Protein AF-A0ABD5ZVR3-F1 (afdb_monomer_lite)

Structure (mmCIF, N/CA/C/O backbone):
data_AF-A0ABD5ZVR3-F1
#
_entry.id   AF-A0ABD5ZVR3-F1
#
loop_
_atom_site.group_PDB
_atom_site.id
_atom_site.type_symbol
_atom_site.label_atom_id
_atom_site.label_alt_id
_atom_site.label_comp_id
_atom_site.label_asym_id
_atom_site.label_entity_id
_atom_site.label_seq_id
_atom_site.pdbx_PDB_ins_code
_atom_site.Cartn_x
_atom_site.Cartn_y
_atom_site.Cartn_z
_atom_site.occupancy
_atom_site.B_iso_or_equiv
_atom_site.auth_seq_id
_atom_site.auth_comp_id
_atom_site.auth_asym_id
_atom_site.auth_atom_id
_atom_site.pdbx_PDB_model_num
ATOM 1 N N . MET A 1 1 ? 35.411 -0.734 -41.469 1.00 48.50 1 MET A N 1
ATOM 2 C CA . MET A 1 1 ? 35.130 -0.502 -40.039 1.00 48.50 1 MET A CA 1
ATOM 3 C C . MET A 1 1 ? 33.614 -0.500 -39.839 1.00 48.50 1 MET A C 1
ATOM 5 O O . MET A 1 1 ? 33.036 0.558 -39.675 1.00 48.50 1 MET A O 1
ATOM 9 N N . SER A 1 2 ? 32.968 -1.667 -39.936 1.00 52.84 2 SER A N 1
ATOM 10 C CA . SER A 1 2 ? 31.500 -1.836 -39.801 1.00 52.84 2 SER A CA 1
ATOM 11 C C . SER A 1 2 ? 31.149 -2.935 -38.790 1.00 52.84 2 SER A C 1
ATOM 13 O O . SER A 1 2 ? 30.083 -3.523 -38.857 1.00 52.84 2 SER A O 1
ATOM 15 N N . GLN A 1 3 ? 32.091 -3.265 -37.903 1.00 59.50 3 GLN A N 1
ATOM 16 C CA . GLN A 1 3 ? 31.975 -4.350 -36.920 1.00 59.50 3 GLN A CA 1
ATOM 17 C C . GLN A 1 3 ? 31.939 -3.839 -35.470 1.00 59.50 3 GLN A C 1
ATOM 19 O O . GLN A 1 3 ? 31.822 -4.646 -34.565 1.00 59.50 3 GLN A O 1
ATOM 24 N N . THR A 1 4 ? 32.033 -2.524 -35.239 1.00 59.56 4 THR A N 1
ATOM 25 C CA . THR A 1 4 ? 31.955 -1.942 -33.885 1.00 59.56 4 THR A CA 1
ATOM 26 C C . THR A 1 4 ? 30.526 -1.511 -33.542 1.00 59.56 4 THR A C 1
ATOM 28 O O . THR A 1 4 ? 30.082 -1.762 -32.439 1.00 59.56 4 THR A O 1
ATOM 31 N N . THR A 1 5 ? 29.766 -0.977 -34.507 1.00 56.28 5 THR A N 1
ATOM 32 C CA . THR A 1 5 ? 28.423 -0.415 -34.250 1.00 56.28 5 THR A CA 1
ATOM 33 C C . THR A 1 5 ? 27.382 -1.478 -33.885 1.00 56.28 5 THR A C 1
ATOM 35 O O . THR A 1 5 ? 26.537 -1.224 -33.047 1.00 56.28 5 THR A O 1
ATOM 38 N N . LEU A 1 6 ? 27.465 -2.679 -34.475 1.00 54.75 6 LEU A N 1
ATOM 39 C CA . LEU A 1 6 ? 26.488 -3.748 -34.232 1.00 54.75 6 LEU A CA 1
ATOM 40 C C . LEU A 1 6 ? 26.528 -4.255 -32.777 1.00 54.75 6 LEU A C 1
ATOM 42 O O . LEU A 1 6 ? 25.497 -4.615 -32.234 1.00 54.75 6 LEU A O 1
ATOM 46 N N . GLY A 1 7 ? 27.709 -4.247 -32.147 1.00 67.81 7 GLY A N 1
ATOM 47 C CA . GLY A 1 7 ? 27.857 -4.644 -30.744 1.00 67.81 7 GLY A CA 1
ATOM 48 C C . GLY A 1 7 ? 27.453 -3.556 -29.747 1.00 67.81 7 GLY A C 1
ATOM 49 O O . GLY A 1 7 ? 27.078 -3.887 -28.630 1.00 67.81 7 GLY A O 1
ATOM 50 N N . ASP A 1 8 ? 27.518 -2.280 -30.143 1.00 63.72 8 ASP A N 1
ATOM 51 C CA . ASP A 1 8 ? 27.029 -1.166 -29.326 1.00 63.72 8 ASP A CA 1
ATOM 52 C C . ASP A 1 8 ? 25.488 -1.169 -29.282 1.00 63.72 8 ASP A C 1
ATOM 54 O O . ASP A 1 8 ? 24.925 -1.124 -28.195 1.00 63.72 8 ASP A O 1
ATOM 58 N N . ASP A 1 9 ? 24.802 -1.315 -30.425 1.00 68.81 9 ASP A N 1
ATOM 59 C CA . ASP A 1 9 ? 23.327 -1.367 -30.484 1.00 68.81 9 ASP A CA 1
ATOM 60 C C . ASP A 1 9 ? 22.731 -2.556 -29.692 1.00 68.81 9 ASP A C 1
ATOM 62 O O . ASP A 1 9 ? 21.745 -2.384 -28.978 1.00 68.81 9 ASP A O 1
ATOM 66 N N . GLU A 1 10 ? 23.342 -3.750 -29.753 1.00 76.19 10 GLU A N 1
ATOM 67 C CA . GLU A 1 10 ? 22.920 -4.899 -28.926 1.00 76.19 10 GLU A CA 1
ATOM 68 C C . GLU A 1 10 ? 23.126 -4.641 -27.420 1.00 76.19 10 GLU A C 1
ATOM 70 O O . GLU A 1 10 ? 22.282 -5.026 -26.613 1.00 76.19 10 GLU A O 1
ATOM 75 N N . LEU A 1 11 ? 24.208 -3.956 -27.026 1.00 76.06 11 LEU A N 1
ATOM 76 C CA . LEU A 1 11 ? 24.487 -3.641 -25.620 1.00 76.06 11 LEU A CA 1
ATOM 77 C C . LEU A 1 11 ? 23.525 -2.583 -25.057 1.00 76.06 11 LEU A C 1
ATOM 79 O O . LEU A 1 11 ? 23.119 -2.682 -23.900 1.00 76.06 11 LEU A O 1
ATOM 83 N N . PHE A 1 12 ? 23.152 -1.581 -25.858 1.00 80.00 12 PHE A N 1
ATOM 84 C CA . PHE A 1 12 ? 22.144 -0.594 -25.463 1.00 80.00 12 PHE A CA 1
ATOM 85 C C . PHE A 1 12 ? 20.756 -1.226 -25.319 1.00 80.00 12 PHE A C 1
ATOM 87 O O . PHE A 1 12 ? 20.044 -0.886 -24.379 1.00 80.00 12 PHE A O 1
ATOM 94 N N . GLY A 1 13 ? 20.402 -2.177 -26.191 1.00 83.69 13 GLY A N 1
ATOM 95 C CA . GLY A 1 13 ? 19.159 -2.943 -26.075 1.00 83.69 13 GLY A CA 1
ATOM 96 C C . GLY A 1 13 ? 19.099 -3.817 -24.817 1.00 83.69 13 GLY A C 1
ATOM 97 O O . GLY A 1 13 ? 18.071 -3.846 -24.147 1.00 83.69 13 GLY A O 1
ATOM 98 N N . GLU A 1 14 ? 20.203 -4.476 -24.454 1.00 85.38 14 GLU A N 1
ATOM 99 C CA . GLU A 1 14 ? 20.289 -5.261 -23.212 1.00 85.38 14 GLU A CA 1
ATOM 100 C C . GLU A 1 14 ? 20.141 -4.368 -21.971 1.00 85.38 14 GLU A C 1
ATOM 102 O O . GLU A 1 14 ? 19.352 -4.670 -21.083 1.00 85.38 14 GLU A O 1
ATOM 107 N N . ALA A 1 15 ? 20.835 -3.225 -21.933 1.00 87.31 15 ALA A N 1
ATOM 108 C CA . ALA A 1 15 ? 20.730 -2.282 -20.819 1.00 87.31 15 ALA A CA 1
ATOM 109 C C . ALA A 1 15 ? 19.322 -1.665 -20.698 1.00 87.31 15 ALA A C 1
ATOM 111 O O . ALA A 1 15 ? 18.850 -1.398 -19.595 1.00 87.31 15 ALA A O 1
ATOM 112 N N . ALA A 1 16 ? 18.646 -1.436 -21.825 1.00 89.38 16 ALA A N 1
ATOM 113 C CA . ALA A 1 16 ? 17.256 -0.993 -21.861 1.00 89.38 16 ALA A CA 1
ATOM 114 C C . ALA A 1 16 ? 16.294 -2.045 -21.288 1.00 89.38 16 ALA A C 1
ATOM 116 O O . ALA A 1 16 ? 15.415 -1.706 -20.493 1.00 89.38 16 ALA A O 1
ATOM 117 N N . ALA A 1 17 ? 16.481 -3.316 -21.661 1.00 90.50 17 ALA A N 1
ATOM 118 C CA . ALA A 1 17 ? 15.713 -4.427 -21.111 1.00 90.50 17 ALA A CA 1
ATOM 119 C C . ALA A 1 17 ? 15.948 -4.574 -19.599 1.00 90.50 17 ALA A C 1
ATOM 121 O O . ALA A 1 17 ? 14.981 -4.643 -18.850 1.00 90.50 17 ALA A O 1
ATOM 122 N N . GLU A 1 18 ? 17.202 -4.498 -19.144 1.00 92.50 18 GLU A N 1
ATOM 123 C CA . GLU A 1 18 ? 17.559 -4.552 -17.718 1.00 92.50 18 GLU A CA 1
ATOM 124 C C . GLU A 1 18 ? 16.880 -3.428 -16.916 1.00 92.50 18 GLU A C 1
ATOM 126 O O . GLU A 1 18 ? 16.270 -3.686 -15.883 1.00 92.50 18 GLU A O 1
ATOM 131 N N . MET A 1 19 ? 16.880 -2.185 -17.421 1.00 93.69 19 MET A N 1
ATOM 132 C CA . MET A 1 19 ? 16.175 -1.083 -16.747 1.00 93.69 19 MET A CA 1
ATOM 133 C C . MET A 1 19 ? 14.659 -1.292 -16.675 1.00 93.69 19 MET A C 1
ATOM 135 O O . MET A 1 19 ? 14.026 -0.826 -15.727 1.00 93.69 19 MET A O 1
ATOM 139 N N . ARG A 1 20 ? 14.057 -1.941 -17.680 1.00 95.31 20 ARG A N 1
ATOM 140 C CA . ARG A 1 20 ? 12.626 -2.279 -17.666 1.00 95.31 20 ARG A CA 1
ATOM 141 C C . ARG A 1 20 ? 12.347 -3.367 -16.635 1.00 95.31 20 ARG A C 1
ATOM 143 O O . ARG A 1 20 ? 11.419 -3.206 -15.844 1.00 95.31 20 ARG A O 1
ATOM 150 N N . ASP A 1 21 ? 13.180 -4.399 -16.603 1.00 96.12 21 ASP A N 1
ATOM 151 C CA . ASP A 1 21 ? 13.089 -5.496 -15.642 1.00 96.12 21 ASP A CA 1
ATOM 152 C C . ASP A 1 21 ? 13.225 -4.986 -14.197 1.00 96.12 21 ASP A C 1
ATOM 154 O O . ASP A 1 21 ? 12.420 -5.364 -13.349 1.00 96.12 21 ASP A O 1
ATOM 158 N N . ASP A 1 22 ? 14.140 -4.047 -13.921 1.00 97.19 22 ASP A N 1
ATOM 159 C CA . ASP A 1 22 ? 14.288 -3.418 -12.597 1.00 97.19 22 ASP A CA 1
ATOM 160 C C . ASP A 1 22 ? 13.004 -2.694 -12.144 1.00 97.19 22 ASP A C 1
ATOM 162 O O . ASP A 1 22 ? 12.607 -2.748 -10.974 1.00 97.19 22 ASP A O 1
ATOM 166 N N . VAL A 1 23 ? 12.324 -1.996 -13.063 1.00 97.94 23 VAL A N 1
ATOM 167 C CA . VAL A 1 23 ? 11.039 -1.347 -12.759 1.00 97.94 23 VAL A CA 1
ATOM 168 C C . VAL A 1 23 ? 9.977 -2.401 -12.467 1.00 97.94 23 VAL A C 1
ATOM 170 O O . VAL A 1 23 ? 9.271 -2.291 -11.465 1.00 97.94 23 VAL A O 1
ATOM 173 N N . GLU A 1 24 ? 9.859 -3.418 -13.318 1.00 97.88 24 GLU A N 1
ATOM 174 C CA . GLU A 1 24 ? 8.868 -4.483 -13.161 1.00 97.88 24 GLU A CA 1
ATOM 175 C C . GLU A 1 24 ? 9.083 -5.292 -11.872 1.00 97.88 24 GLU A C 1
ATOM 177 O O . GLU A 1 24 ? 8.103 -5.589 -11.183 1.00 97.88 24 GLU A O 1
ATOM 182 N N . GLU A 1 25 ? 10.334 -5.572 -11.490 1.00 98.44 25 GLU A N 1
ATOM 183 C CA . GLU A 1 25 ? 10.691 -6.234 -10.232 1.00 98.44 25 GLU A CA 1
ATOM 184 C C . GLU A 1 25 ? 10.192 -5.426 -9.035 1.00 98.44 25 GLU A C 1
ATOM 186 O O . GLU A 1 25 ? 9.500 -5.957 -8.163 1.00 98.44 25 GLU A O 1
ATOM 191 N N . HIS A 1 26 ? 10.476 -4.123 -9.004 1.00 98.56 26 HIS A N 1
ATOM 192 C CA . HIS A 1 26 ? 10.012 -3.273 -7.916 1.00 98.56 26 HIS A CA 1
ATOM 193 C C . HIS A 1 26 ? 8.486 -3.129 -7.886 1.00 98.56 26 HIS A C 1
ATOM 195 O O . HIS A 1 26 ? 7.908 -3.138 -6.804 1.00 98.56 26 HIS A O 1
ATOM 201 N N . LEU A 1 27 ? 7.807 -3.068 -9.037 1.00 98.62 27 LEU A N 1
ATOM 202 C CA . LEU A 1 27 ? 6.340 -3.066 -9.077 1.00 98.62 27 LEU A CA 1
ATOM 203 C C . LEU A 1 27 ? 5.747 -4.398 -8.596 1.00 98.62 27 LEU A C 1
ATOM 205 O O . LEU A 1 27 ? 4.671 -4.417 -7.996 1.00 98.62 27 LEU A O 1
ATOM 209 N N . ALA A 1 28 ? 6.399 -5.524 -8.883 1.00 98.50 28 ALA A N 1
ATOM 210 C CA . ALA A 1 28 ? 5.994 -6.826 -8.367 1.00 98.50 28 ALA A CA 1
ATOM 211 C C . ALA A 1 28 ? 6.196 -6.903 -6.847 1.00 98.50 28 ALA A C 1
ATOM 213 O O . ALA A 1 28 ? 5.285 -7.338 -6.145 1.00 98.50 28 ALA A O 1
ATOM 214 N N . ALA A 1 29 ? 7.330 -6.409 -6.343 1.00 98.38 29 ALA A N 1
ATOM 215 C CA . ALA A 1 29 ? 7.611 -6.327 -4.914 1.00 98.38 29 ALA A CA 1
ATOM 216 C C . ALA A 1 29 ? 6.596 -5.433 -4.186 1.00 98.38 29 ALA A C 1
ATOM 218 O O . ALA A 1 29 ? 6.041 -5.849 -3.178 1.00 98.38 29 ALA A O 1
ATOM 219 N N . THR A 1 30 ? 6.247 -4.265 -4.742 1.00 98.50 30 THR A N 1
ATOM 220 C CA . THR A 1 30 ? 5.177 -3.416 -4.196 1.00 98.50 30 THR A CA 1
ATOM 221 C C . THR A 1 30 ? 3.870 -4.186 -4.044 1.00 98.50 30 THR A C 1
ATOM 223 O O . THR A 1 30 ? 3.257 -4.114 -2.990 1.00 98.50 30 THR A O 1
ATOM 226 N N . ARG A 1 31 ? 3.442 -4.936 -5.069 1.00 97.62 31 ARG A N 1
ATOM 227 C CA . ARG A 1 31 ? 2.189 -5.711 -5.015 1.00 97.62 31 ARG A CA 1
ATOM 228 C C . ARG A 1 31 ? 2.230 -6.840 -3.993 1.00 97.62 31 ARG A C 1
ATOM 230 O O . ARG A 1 31 ? 1.195 -7.142 -3.422 1.00 97.62 31 ARG A O 1
ATOM 237 N N . ALA A 1 32 ? 3.390 -7.461 -3.802 1.00 97.00 32 ALA A N 1
ATOM 238 C CA . ALA A 1 32 ? 3.561 -8.556 -2.853 1.00 97.00 32 ALA A CA 1
ATOM 239 C C . ALA A 1 32 ? 3.473 -8.102 -1.387 1.00 97.00 32 ALA A C 1
ATOM 241 O O . ALA A 1 32 ? 3.167 -8.920 -0.527 1.00 97.00 32 ALA A O 1
ATOM 242 N N . GLU A 1 33 ? 3.736 -6.823 -1.117 1.00 97.06 33 GLU A N 1
ATOM 243 C CA . GLU A 1 33 ? 3.606 -6.217 0.212 1.00 97.06 33 GLU A CA 1
ATOM 244 C C . GLU A 1 33 ? 2.173 -5.755 0.527 1.00 97.06 33 GLU A C 1
ATOM 246 O O . GLU A 1 33 ? 1.860 -5.485 1.683 1.00 97.06 33 GLU A O 1
ATOM 251 N N . LEU A 1 34 ? 1.299 -5.625 -0.479 1.00 96.56 34 LEU A N 1
ATOM 252 C CA . LEU A 1 34 ? -0.085 -5.201 -0.258 1.00 96.56 34 LEU A CA 1
ATOM 253 C C . LEU A 1 34 ? -0.935 -6.357 0.282 1.00 96.56 34 LEU A C 1
ATOM 255 O O . LEU A 1 34 ? -0.731 -7.498 -0.138 1.00 96.56 34 LEU A O 1
ATOM 259 N N . PRO A 1 35 ? -1.926 -6.068 1.144 1.00 94.19 35 PRO A N 1
ATOM 260 C CA . PRO A 1 35 ? -2.823 -7.096 1.651 1.00 94.19 35 PRO A CA 1
ATOM 261 C C . PRO A 1 35 ? -3.660 -7.711 0.532 1.00 94.19 35 PRO A C 1
ATOM 263 O O . PRO A 1 35 ? -4.114 -7.018 -0.390 1.00 94.19 35 PRO A O 1
ATOM 266 N N . ASP A 1 36 ? -3.931 -9.008 0.656 1.00 91.81 36 ASP A N 1
ATOM 267 C CA . ASP A 1 36 ? -4.893 -9.670 -0.212 1.00 91.81 36 ASP A CA 1
ATOM 268 C C . ASP A 1 36 ? -6.311 -9.147 0.070 1.00 91.81 36 ASP A C 1
ATOM 270 O O . ASP A 1 36 ? -6.674 -8.786 1.191 1.00 91.81 36 ASP A O 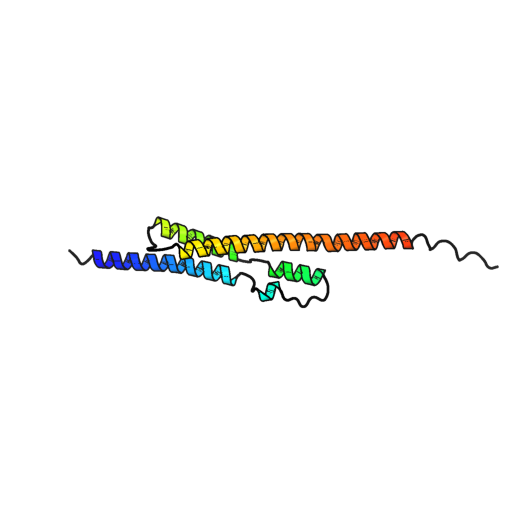1
ATOM 274 N N . ALA A 1 37 ? -7.163 -9.134 -0.960 1.00 92.50 37 ALA A N 1
ATOM 275 C CA . ALA A 1 37 ? -8.528 -8.625 -0.821 1.00 92.50 37 ALA A CA 1
ATOM 276 C C . ALA A 1 37 ? -9.318 -9.369 0.270 1.00 92.50 37 ALA A C 1
ATOM 278 O O . ALA A 1 37 ? -10.064 -8.739 1.016 1.00 92.50 37 ALA A O 1
ATOM 279 N N . ASP A 1 38 ? -9.139 -10.687 0.380 1.00 91.50 38 ASP A N 1
ATOM 280 C CA . ASP A 1 38 ? -9.811 -11.508 1.390 1.00 91.50 38 ASP A CA 1
ATOM 281 C C . ASP A 1 38 ? -9.327 -11.171 2.816 1.00 91.50 38 ASP A C 1
ATOM 283 O O . ASP A 1 38 ? -10.141 -11.113 3.736 1.00 91.50 38 ASP A O 1
ATOM 287 N N . GLU A 1 39 ? -8.047 -10.822 2.999 1.00 88.19 39 GLU A N 1
ATOM 288 C CA . GLU A 1 39 ? -7.482 -10.442 4.307 1.00 88.19 39 GLU A CA 1
ATOM 289 C C . GLU A 1 39 ? -8.080 -9.140 4.861 1.00 88.19 39 GLU A C 1
ATOM 291 O O . GLU A 1 39 ? -8.144 -8.948 6.074 1.00 88.19 39 GLU A O 1
ATOM 296 N N . VAL A 1 40 ? -8.563 -8.254 3.986 1.00 92.12 40 VAL A N 1
ATOM 297 C CA . VAL A 1 40 ? -9.262 -7.022 4.386 1.00 92.12 40 VAL A CA 1
ATOM 298 C C . VAL A 1 40 ? -10.710 -7.305 4.810 1.00 92.12 40 VAL A C 1
ATOM 300 O O . VAL A 1 40 ? -11.267 -6.587 5.645 1.00 92.12 40 VAL A O 1
ATOM 303 N N . TRP A 1 41 ? -11.346 -8.333 4.240 1.00 91.06 41 TRP A N 1
ATOM 304 C CA . TRP A 1 41 ? -12.762 -8.640 4.472 1.00 91.06 41 TRP A CA 1
ATOM 305 C C . TRP A 1 41 ? -13.009 -9.639 5.603 1.00 91.06 41 TRP A C 1
ATOM 307 O O . TRP A 1 41 ? -14.077 -9.601 6.221 1.00 91.06 41 TRP A O 1
ATOM 317 N N . GLU A 1 42 ? -12.069 -10.543 5.860 1.00 92.12 42 GLU A N 1
ATOM 318 C CA . GLU A 1 42 ? -12.246 -11.649 6.799 1.00 92.12 42 GLU A CA 1
ATOM 319 C C . GLU A 1 42 ? -11.653 -11.340 8.184 1.00 92.12 42 GLU A C 1
ATOM 321 O O . GLU A 1 42 ? -10.588 -10.747 8.331 1.00 92.12 42 GLU A O 1
ATOM 326 N N . THR A 1 43 ? -12.359 -11.740 9.248 1.00 93.12 43 THR A N 1
ATOM 327 C CA . THR A 1 43 ? -11.880 -11.590 10.628 1.00 93.12 43 THR A CA 1
ATOM 328 C C . THR A 1 43 ? -12.468 -12.662 11.540 1.00 93.12 43 THR A C 1
ATOM 330 O O . THR A 1 43 ? -13.660 -12.962 11.477 1.00 93.12 43 THR A O 1
ATOM 333 N N . ASP A 1 44 ? -11.634 -13.206 12.426 1.00 91.25 44 ASP A N 1
ATOM 334 C CA . ASP A 1 44 ? -12.035 -14.168 13.463 1.00 91.25 44 ASP A CA 1
ATOM 335 C C . ASP A 1 44 ? -12.431 -13.491 14.789 1.00 91.25 44 ASP A C 1
ATOM 337 O O . ASP A 1 44 ? -12.695 -14.158 15.789 1.00 91.25 44 ASP A O 1
ATOM 341 N N . ALA A 1 45 ? -12.415 -12.159 14.854 1.00 95.00 45 ALA A N 1
ATOM 342 C CA . ALA A 1 45 ? -12.637 -11.448 16.103 1.00 95.00 45 ALA A CA 1
ATOM 343 C C . ALA A 1 45 ? -14.120 -11.417 16.515 1.00 95.00 45 ALA A C 1
ATOM 345 O O . ALA A 1 45 ? -14.978 -10.911 15.798 1.00 95.00 45 ALA A O 1
ATOM 346 N N . ASP A 1 46 ? -14.406 -11.835 17.751 1.00 95.38 46 ASP A N 1
ATOM 347 C CA . ASP A 1 46 ? -15.768 -11.848 18.313 1.00 95.38 46 ASP A CA 1
ATOM 348 C C . ASP A 1 46 ? -16.237 -10.494 18.885 1.00 95.38 46 ASP A C 1
ATOM 350 O O . ASP A 1 46 ? -17.310 -10.389 19.482 1.00 95.38 46 ASP A O 1
ATOM 354 N N . ASN A 1 47 ? -15.417 -9.444 18.790 1.00 93.19 47 ASN A N 1
ATOM 355 C CA . ASN A 1 47 ? -15.725 -8.135 19.361 1.00 93.19 47 ASN A CA 1
ATOM 356 C C . ASN A 1 47 ? -15.198 -6.993 18.489 1.00 93.19 47 ASN A C 1
ATOM 358 O O . ASN A 1 47 ? -14.197 -7.144 17.794 1.00 93.19 47 ASN A O 1
ATOM 362 N N . VAL A 1 48 ? -15.848 -5.828 18.586 1.00 95.50 48 VAL A N 1
ATOM 363 C CA . VAL A 1 48 ? -15.566 -4.652 17.744 1.00 95.50 48 VAL A CA 1
ATOM 364 C C . VAL A 1 48 ? -14.099 -4.230 17.809 1.00 95.50 48 VAL A C 1
ATOM 366 O O . VAL A 1 48 ? -13.500 -3.988 16.771 1.00 95.50 48 VAL A O 1
ATOM 369 N N . LEU A 1 49 ? -13.488 -4.183 18.999 1.00 95.19 49 LEU A N 1
ATOM 370 C CA . LEU A 1 49 ? -12.078 -3.796 19.116 1.00 95.19 49 LEU A CA 1
ATOM 371 C C . LEU A 1 49 ? -11.149 -4.818 18.467 1.00 95.19 49 LEU A C 1
ATOM 373 O O . LEU A 1 49 ? -10.166 -4.427 17.849 1.00 95.19 49 LEU A O 1
ATOM 377 N N . GLY A 1 50 ? -11.449 -6.109 18.586 1.00 95.50 50 GLY A N 1
ATOM 378 C CA . GLY A 1 50 ? -10.703 -7.150 17.891 1.00 95.50 50 GLY A CA 1
ATOM 379 C C . GLY A 1 50 ? -10.782 -6.983 16.373 1.00 95.50 50 GLY A C 1
ATOM 380 O O . GLY A 1 50 ? -9.744 -7.005 15.721 1.00 95.50 50 GLY A O 1
ATOM 381 N N . VAL A 1 51 ? -11.980 -6.727 15.832 1.00 96.69 51 VAL A N 1
ATOM 382 C CA . VAL A 1 51 ? -12.186 -6.476 14.394 1.00 96.69 51 VAL A CA 1
ATOM 383 C C . VAL A 1 51 ? -11.396 -5.250 13.937 1.00 96.69 51 VAL A C 1
ATOM 385 O O . VAL A 1 51 ? -10.664 -5.325 12.958 1.00 96.69 51 VAL A O 1
ATOM 388 N N . LEU A 1 52 ? -11.494 -4.136 14.668 1.00 96.56 52 LEU A N 1
ATOM 389 C CA . LEU A 1 52 ? -10.815 -2.889 14.311 1.00 96.56 52 LEU A CA 1
ATOM 390 C C . LEU A 1 52 ? -9.291 -3.007 14.380 1.00 96.56 52 LEU A C 1
ATOM 392 O O . LEU A 1 52 ? -8.608 -2.547 13.474 1.00 96.56 52 LEU A O 1
ATOM 396 N N . ASN A 1 53 ? -8.745 -3.655 15.412 1.00 95.00 53 ASN A N 1
ATOM 397 C CA . ASN A 1 53 ? -7.300 -3.872 15.502 1.00 95.00 53 ASN A CA 1
ATOM 398 C C . ASN A 1 53 ? -6.800 -4.845 14.426 1.00 95.00 53 ASN A C 1
ATOM 400 O O . ASN A 1 53 ? -5.707 -4.646 13.900 1.00 95.00 53 ASN A O 1
ATOM 404 N N . GLY A 1 54 ? -7.592 -5.871 14.097 1.00 95.19 54 GLY A N 1
ATOM 405 C CA . GLY A 1 54 ? -7.300 -6.785 12.996 1.00 95.19 54 GLY A CA 1
ATOM 406 C C . GLY A 1 54 ? -7.244 -6.044 11.664 1.00 95.19 54 GLY A C 1
ATOM 407 O O . GLY A 1 54 ? -6.217 -6.081 10.995 1.00 95.19 54 GLY A O 1
ATOM 408 N N . LEU A 1 55 ? -8.293 -5.284 11.343 1.00 96.31 55 LEU A N 1
ATOM 409 C CA . LEU A 1 55 ? -8.352 -4.471 10.129 1.00 96.31 55 LEU A CA 1
ATOM 410 C C . LEU A 1 55 ? -7.223 -3.433 10.077 1.00 96.31 55 LEU A C 1
ATOM 412 O O . LEU A 1 55 ? -6.582 -3.291 9.044 1.00 96.31 55 LEU A O 1
ATOM 416 N N . ARG A 1 56 ? -6.920 -2.752 11.192 1.00 95.19 56 ARG A N 1
ATOM 417 C CA . ARG A 1 56 ? -5.790 -1.813 11.268 1.00 95.19 56 ARG A CA 1
ATOM 418 C C . ARG A 1 56 ? -4.478 -2.492 10.887 1.00 95.19 56 ARG A C 1
ATOM 420 O O . ARG A 1 56 ? -3.694 -1.923 10.148 1.00 95.19 56 ARG A O 1
ATOM 427 N N . SER A 1 57 ? -4.238 -3.700 11.394 1.00 93.94 57 SER A N 1
ATOM 428 C CA . SER A 1 57 ? -3.028 -4.457 11.070 1.00 93.94 57 SER A CA 1
ATOM 429 C C . SER A 1 57 ? -3.013 -4.962 9.627 1.00 93.94 57 SER A C 1
ATOM 431 O O . SER A 1 57 ? -1.938 -5.042 9.049 1.00 93.94 57 SER A O 1
ATOM 433 N N . ALA A 1 58 ? -4.170 -5.322 9.068 1.00 95.38 58 ALA A N 1
ATOM 434 C CA . ALA A 1 58 ? -4.288 -5.790 7.689 1.00 95.38 58 ALA A CA 1
ATOM 435 C C . ALA A 1 58 ? -4.063 -4.665 6.665 1.00 95.38 58 ALA A C 1
ATOM 437 O O . ALA A 1 58 ? -3.625 -4.927 5.556 1.00 95.38 58 ALA A O 1
ATOM 438 N N . LEU A 1 59 ? -4.341 -3.409 7.029 1.00 96.56 59 LEU A N 1
ATOM 439 C CA . LEU A 1 59 ? -4.124 -2.240 6.168 1.00 96.56 59 LEU A CA 1
ATOM 440 C C . LEU A 1 59 ? -2.702 -1.652 6.270 1.00 96.56 59 LEU A C 1
ATOM 442 O O . LEU A 1 59 ? -2.450 -0.574 5.735 1.00 96.56 59 LEU A O 1
ATOM 446 N N . ASP A 1 60 ? -1.772 -2.316 6.958 1.00 94.44 60 ASP A N 1
ATOM 447 C CA . ASP A 1 60 ? -0.365 -1.907 6.961 1.00 94.44 60 ASP A CA 1
ATOM 448 C C . ASP A 1 60 ? 0.274 -2.245 5.604 1.00 94.44 60 ASP A C 1
ATOM 450 O O . ASP A 1 60 ? 0.314 -3.402 5.195 1.00 94.44 60 ASP A O 1
ATOM 454 N N . VAL A 1 61 ? 0.768 -1.224 4.901 1.00 95.81 61 VAL A N 1
ATOM 455 C CA . VAL A 1 61 ? 1.375 -1.360 3.565 1.00 95.81 61 VAL A CA 1
ATOM 456 C C . VAL A 1 61 ? 2.858 -1.749 3.604 1.00 95.81 61 VAL A C 1
ATOM 458 O O . VAL A 1 61 ? 3.484 -1.835 2.547 1.00 95.81 61 VAL A O 1
ATOM 461 N N . GLY A 1 62 ? 3.451 -1.952 4.786 1.00 94.31 62 GLY A N 1
ATOM 462 C CA . GLY A 1 62 ? 4.799 -2.509 4.925 1.00 94.31 62 GLY A CA 1
ATOM 463 C C . GLY A 1 62 ? 5.868 -1.771 4.109 1.00 94.31 62 GLY A C 1
ATOM 464 O O . GLY A 1 62 ? 6.022 -0.548 4.206 1.00 94.31 62 GLY A O 1
ATOM 465 N N . GLU A 1 63 ? 6.628 -2.515 3.296 1.00 96.94 63 GLU A N 1
ATOM 466 C CA . GLU A 1 63 ? 7.680 -1.957 2.428 1.00 96.94 63 GLU A CA 1
ATOM 467 C C . GLU A 1 63 ? 7.172 -1.534 1.032 1.00 96.94 63 GLU A C 1
ATOM 469 O O . GLU A 1 63 ? 7.961 -1.063 0.202 1.00 96.94 63 GLU A O 1
ATOM 474 N N . ALA A 1 64 ? 5.860 -1.613 0.764 1.00 97.94 64 ALA A N 1
ATOM 475 C CA . ALA A 1 64 ? 5.271 -1.322 -0.548 1.00 97.94 64 ALA A CA 1
ATOM 476 C C . ALA A 1 64 ? 5.655 0.070 -1.079 1.00 97.94 64 ALA A C 1
ATOM 478 O O . ALA A 1 64 ? 5.993 0.228 -2.258 1.00 97.94 64 ALA A O 1
ATOM 479 N N . GLU A 1 65 ? 5.661 1.079 -0.202 1.00 97.25 65 GLU A N 1
ATOM 480 C CA . GLU A 1 65 ? 6.040 2.460 -0.526 1.00 97.25 65 GLU A CA 1
ATOM 481 C C . GLU A 1 65 ? 7.499 2.603 -0.949 1.00 97.25 65 GLU A C 1
ATOM 483 O O . GLU A 1 65 ? 7.823 3.395 -1.839 1.00 97.25 65 GLU A O 1
ATOM 488 N N . GLU A 1 66 ? 8.395 1.869 -0.289 1.00 98.25 66 GLU A N 1
ATOM 489 C CA . GLU A 1 66 ? 9.815 1.910 -0.609 1.00 98.25 66 GLU A CA 1
ATOM 490 C C . GLU A 1 66 ? 10.050 1.264 -1.972 1.00 98.25 66 GLU A C 1
ATOM 492 O O . GLU A 1 66 ? 10.704 1.866 -2.826 1.00 98.25 66 GLU A O 1
ATOM 497 N N . HIS A 1 67 ? 9.43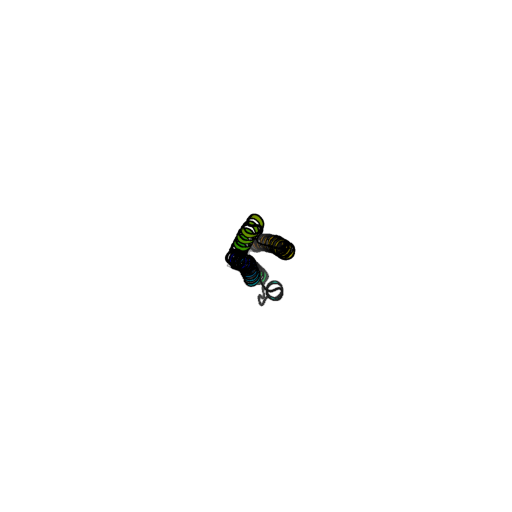9 0.106 -2.228 1.00 98.50 67 HIS A N 1
ATOM 498 C CA . HIS A 1 67 ? 9.487 -0.531 -3.541 1.00 98.50 67 HIS A CA 1
ATOM 499 C C . HIS A 1 67 ? 8.907 0.365 -4.641 1.00 98.50 67 HIS A C 1
ATOM 501 O O . HIS A 1 67 ? 9.560 0.558 -5.668 1.00 98.50 67 HIS A O 1
ATOM 507 N N . LEU A 1 68 ? 7.765 1.023 -4.407 1.00 98.56 68 LEU A N 1
ATOM 508 C CA . LEU A 1 68 ? 7.164 1.916 -5.401 1.00 98.56 68 LEU A CA 1
ATOM 509 C C . LEU A 1 68 ? 8.070 3.120 -5.687 1.00 98.56 68 LEU A C 1
ATOM 511 O O . LEU A 1 68 ? 8.218 3.553 -6.832 1.00 98.56 68 LEU A O 1
ATOM 515 N N . ARG A 1 69 ? 8.733 3.653 -4.656 1.00 98.44 69 ARG A N 1
ATOM 516 C CA . ARG A 1 69 ? 9.723 4.723 -4.808 1.00 98.44 69 ARG A CA 1
ATOM 517 C C . ARG A 1 69 ? 10.919 4.272 -5.645 1.00 98.44 69 ARG A C 1
ATOM 519 O O . ARG A 1 69 ? 11.385 5.052 -6.481 1.00 98.44 69 ARG A O 1
ATOM 526 N N . GLN A 1 70 ? 11.408 3.046 -5.453 1.00 98.50 70 GLN A N 1
ATOM 527 C CA . GLN A 1 70 ? 12.472 2.491 -6.293 1.00 98.50 70 GLN A CA 1
ATOM 528 C C . GLN A 1 70 ? 11.998 2.293 -7.739 1.00 98.50 70 GLN A C 1
ATOM 530 O O . GLN A 1 70 ? 12.704 2.724 -8.651 1.00 98.50 70 GLN A O 1
ATOM 535 N N . ALA A 1 71 ? 10.784 1.779 -7.963 1.00 98.38 71 ALA A N 1
ATOM 536 C CA . ALA A 1 71 ? 10.203 1.647 -9.302 1.00 98.38 71 ALA A CA 1
ATOM 537 C C . ALA A 1 71 ? 10.131 3.008 -10.019 1.00 98.38 71 ALA A C 1
ATOM 539 O O . ALA A 1 71 ? 10.643 3.167 -11.126 1.00 98.38 71 ALA A O 1
ATOM 540 N N . LYS A 1 72 ? 9.599 4.041 -9.346 1.00 98.44 72 LYS A N 1
ATOM 541 C CA . LYS A 1 72 ? 9.543 5.428 -9.850 1.00 98.44 72 LYS A CA 1
ATOM 542 C C . LYS A 1 72 ? 10.925 5.977 -10.201 1.00 98.44 72 LYS A C 1
ATOM 544 O O . LYS A 1 72 ? 11.090 6.674 -11.208 1.00 98.44 72 LYS A O 1
ATOM 549 N N . LYS A 1 73 ? 11.929 5.694 -9.369 1.00 98.31 73 LYS A N 1
ATOM 550 C CA . LYS A 1 73 ? 13.312 6.132 -9.583 1.00 98.31 73 LYS A CA 1
ATOM 551 C C . LYS A 1 73 ? 13.910 5.484 -10.833 1.00 98.31 73 LYS A C 1
ATOM 553 O O . LYS A 1 73 ? 14.471 6.215 -11.650 1.00 98.31 73 LYS A O 1
ATOM 558 N N . TRP A 1 74 ? 13.789 4.166 -10.979 1.00 97.06 74 TRP A N 1
ATOM 559 C CA . TRP A 1 74 ? 14.284 3.435 -12.146 1.00 97.06 74 TRP A CA 1
ATOM 560 C C . TRP A 1 74 ? 13.556 3.839 -13.423 1.00 97.06 74 TRP A C 1
ATOM 562 O O . TRP A 1 74 ? 14.214 4.190 -14.398 1.00 97.06 74 TRP A O 1
ATOM 572 N N . TYR A 1 75 ? 12.229 3.961 -13.372 1.00 97.25 75 TYR A N 1
ATOM 573 C CA . TYR A 1 75 ? 11.418 4.462 -14.480 1.00 97.25 75 TYR A CA 1
ATOM 574 C C . TYR A 1 75 ? 11.899 5.843 -14.941 1.00 97.25 75 TYR A C 1
ATOM 576 O O . TYR A 1 75 ? 12.205 6.063 -16.109 1.00 97.25 75 TYR A O 1
ATOM 584 N N . THR A 1 76 ? 12.079 6.777 -14.004 1.00 96.50 76 THR A N 1
ATOM 585 C CA . THR A 1 76 ? 12.555 8.126 -14.342 1.00 96.50 76 THR A CA 1
ATOM 586 C C . THR A 1 76 ? 13.992 8.110 -14.887 1.00 96.50 76 THR A C 1
ATOM 588 O O . THR A 1 76 ? 14.370 8.984 -15.670 1.00 96.50 76 THR A O 1
ATOM 591 N N . MET A 1 77 ? 14.832 7.169 -14.445 1.00 95.06 77 MET A N 1
ATOM 592 C CA . MET A 1 77 ? 16.190 7.009 -14.967 1.00 95.06 77 MET A CA 1
ATOM 593 C C . MET A 1 77 ? 16.172 6.482 -16.406 1.00 95.06 77 MET A C 1
ATOM 595 O O . MET A 1 77 ? 16.844 7.077 -17.247 1.00 95.06 77 MET A O 1
ATOM 599 N N . GLY A 1 78 ? 15.372 5.451 -16.686 1.00 94.00 78 GLY A N 1
ATOM 600 C CA . GLY A 1 78 ? 15.206 4.873 -18.021 1.00 94.00 78 GLY A CA 1
ATOM 601 C C . GLY A 1 78 ? 14.613 5.862 -19.023 1.00 94.00 78 GLY A C 1
ATOM 602 O O . GLY A 1 78 ? 15.186 6.061 -20.090 1.00 94.00 78 GLY A O 1
ATOM 603 N N . GLU A 1 79 ? 13.572 6.605 -18.639 1.00 93.81 79 GLU A N 1
ATOM 604 C CA . GLU A 1 79 ? 12.981 7.669 -19.470 1.00 93.81 79 GLU A CA 1
ATOM 605 C C . GLU A 1 79 ? 14.008 8.747 -19.849 1.00 93.81 79 GLU A C 1
ATOM 607 O O . GLU A 1 79 ? 14.079 9.205 -20.986 1.00 93.81 79 GLU A O 1
ATOM 612 N N . ARG A 1 80 ? 14.859 9.163 -18.901 1.00 93.50 80 ARG A N 1
ATOM 613 C CA . ARG A 1 80 ? 15.914 10.158 -19.175 1.00 93.50 80 ARG A CA 1
ATOM 614 C C . ARG A 1 80 ? 17.030 9.622 -20.061 1.00 93.50 80 ARG A C 1
ATOM 616 O O . ARG A 1 80 ? 17.723 10.422 -20.691 1.00 93.50 80 ARG A O 1
ATOM 623 N N . ALA A 1 81 ? 17.242 8.314 -20.034 1.00 92.06 81 ALA A N 1
ATOM 624 C CA . ALA A 1 81 ? 18.226 7.629 -20.849 1.00 92.06 81 ALA A CA 1
ATOM 625 C C . ALA A 1 81 ? 17.688 7.267 -22.244 1.00 92.06 81 ALA A C 1
ATOM 627 O O . ALA A 1 81 ? 18.462 6.732 -23.032 1.00 92.06 81 ALA A O 1
ATOM 628 N N . ASP A 1 82 ? 16.417 7.575 -22.552 1.00 90.31 82 ASP A N 1
ATOM 629 C CA . ASP A 1 82 ? 15.725 7.112 -23.766 1.00 90.31 82 ASP A CA 1
ATOM 630 C C . ASP A 1 82 ? 15.780 5.573 -23.882 1.00 90.31 82 ASP A C 1
ATOM 632 O O . ASP A 1 82 ? 15.953 5.012 -24.959 1.00 90.31 82 ASP A O 1
ATOM 636 N N . ALA A 1 83 ? 15.711 4.887 -22.732 1.00 90.38 83 ALA A N 1
ATOM 637 C CA . ALA A 1 83 ? 15.891 3.440 -22.638 1.00 90.38 83 ALA A CA 1
ATOM 638 C C . ALA A 1 83 ? 14.634 2.659 -23.045 1.00 90.38 83 ALA A C 1
ATOM 640 O O . ALA A 1 83 ? 14.727 1.491 -23.401 1.00 90.38 83 ALA A O 1
ATOM 641 N N . PHE A 1 84 ? 13.455 3.276 -22.989 1.00 89.19 84 PHE A N 1
ATOM 642 C CA . PHE A 1 84 ? 12.198 2.599 -23.281 1.00 89.19 84 PHE A CA 1
ATOM 643 C C . PHE A 1 84 ? 11.695 2.949 -24.682 1.00 89.19 84 PHE A C 1
ATOM 645 O O . PHE A 1 84 ? 11.565 4.120 -25.029 1.00 89.19 84 PHE A O 1
ATOM 652 N N . GLU A 1 85 ? 11.358 1.931 -25.479 1.00 84.25 85 GLU A N 1
ATOM 653 C CA . GLU A 1 85 ? 10.650 2.134 -26.753 1.00 84.25 85 GLU A CA 1
ATOM 654 C C . GLU A 1 85 ? 9.170 2.501 -26.523 1.00 84.25 85 GLU A C 1
ATOM 656 O O . GLU A 1 85 ? 8.605 3.308 -27.263 1.00 84.25 85 GLU A O 1
ATOM 661 N N . ASP A 1 86 ? 8.559 1.918 -25.484 1.00 86.56 86 ASP A N 1
ATOM 662 C CA . ASP A 1 86 ? 7.234 2.232 -24.940 1.00 86.56 86 ASP A CA 1
ATOM 663 C C . ASP A 1 86 ? 7.240 1.929 -23.432 1.00 86.56 86 ASP A C 1
ATOM 665 O O . ASP A 1 86 ? 7.668 0.851 -23.017 1.00 86.56 86 ASP A O 1
ATOM 669 N N . ALA A 1 87 ? 6.801 2.892 -22.621 1.00 93.00 87 ALA A N 1
ATOM 670 C CA . ALA A 1 87 ? 6.767 2.795 -21.159 1.00 93.00 87 ALA A CA 1
ATOM 671 C C . ALA A 1 87 ? 5.411 3.212 -20.568 1.00 93.00 87 ALA A C 1
ATOM 673 O O . ALA A 1 87 ? 5.290 3.424 -19.357 1.00 93.00 87 ALA A O 1
ATOM 674 N N . ALA A 1 88 ? 4.385 3.384 -21.410 1.00 94.94 88 ALA A N 1
ATOM 675 C CA . ALA A 1 88 ? 3.078 3.862 -20.963 1.00 94.94 88 ALA A CA 1
ATOM 676 C C . ALA A 1 88 ? 2.401 2.888 -19.982 1.00 94.94 88 ALA A C 1
ATOM 678 O O . ALA A 1 88 ? 1.683 3.313 -19.077 1.00 94.94 88 ALA A O 1
ATOM 679 N N . ASP A 1 89 ? 2.651 1.591 -20.142 1.00 95.88 89 ASP A N 1
ATOM 680 C CA . ASP A 1 89 ? 2.213 0.529 -19.241 1.00 95.88 89 ASP A CA 1
ATOM 681 C C . ASP A 1 89 ? 2.865 0.637 -17.856 1.00 95.88 89 ASP A C 1
ATOM 683 O O . ASP A 1 89 ? 2.169 0.554 -16.844 1.00 95.88 89 ASP A O 1
ATOM 687 N N . LEU A 1 90 ? 4.177 0.887 -17.802 1.00 97.25 90 LEU A N 1
ATOM 688 C CA . LEU A 1 90 ? 4.905 1.088 -16.547 1.00 97.25 90 LEU A CA 1
ATOM 689 C C . LEU A 1 90 ? 4.417 2.346 -15.825 1.00 97.25 90 LEU A C 1
ATOM 691 O O . LEU A 1 90 ? 4.190 2.313 -14.617 1.00 97.25 90 LEU A O 1
ATOM 695 N N . ALA A 1 91 ? 4.215 3.439 -16.565 1.00 97.62 91 ALA A N 1
ATOM 696 C CA . ALA A 1 91 ? 3.704 4.691 -16.017 1.00 97.62 91 ALA A CA 1
ATOM 697 C C . ALA A 1 91 ? 2.316 4.509 -15.385 1.00 97.62 91 ALA A C 1
ATOM 699 O O . ALA A 1 91 ? 2.104 4.922 -14.245 1.00 97.62 91 ALA A O 1
ATOM 700 N N . ALA A 1 92 ? 1.401 3.842 -16.097 1.00 98.25 92 ALA A N 1
ATOM 701 C CA . ALA A 1 92 ? 0.067 3.534 -15.593 1.00 98.25 92 ALA A CA 1
ATOM 702 C C . ALA A 1 92 ? 0.125 2.631 -14.353 1.00 98.25 92 ALA A C 1
ATOM 704 O O . ALA A 1 92 ? -0.518 2.919 -13.350 1.00 98.25 92 ALA A O 1
ATOM 705 N N . ALA A 1 93 ? 0.952 1.581 -14.377 1.00 98.31 93 ALA A N 1
ATOM 706 C CA . ALA A 1 93 ? 1.108 0.677 -13.241 1.00 98.31 93 ALA A CA 1
ATOM 707 C C . ALA A 1 93 ? 1.665 1.379 -11.989 1.00 98.31 93 ALA A C 1
ATOM 709 O O . ALA A 1 93 ? 1.261 1.054 -10.873 1.00 98.31 93 ALA A O 1
ATOM 710 N N . ILE A 1 94 ? 2.592 2.325 -12.170 1.00 98.62 94 ILE A N 1
ATOM 711 C CA . ILE A 1 94 ? 3.127 3.165 -11.095 1.00 98.62 94 ILE A CA 1
ATOM 712 C C . ILE A 1 94 ? 2.027 4.053 -10.508 1.00 98.62 94 ILE A C 1
ATOM 714 O O . ILE A 1 94 ? 1.922 4.136 -9.288 1.00 98.62 94 ILE A O 1
ATOM 718 N N . GLU A 1 95 ? 1.239 4.726 -11.351 1.00 98.62 95 GLU A N 1
ATOM 719 C CA . GLU A 1 95 ? 0.157 5.617 -10.911 1.00 98.62 95 GLU A CA 1
ATOM 720 C C . GLU A 1 95 ? -0.943 4.845 -10.173 1.00 98.62 95 GLU A C 1
ATOM 722 O O . GLU A 1 95 ? -1.333 5.240 -9.075 1.00 98.62 95 GLU A O 1
ATOM 727 N N . ASP A 1 96 ? -1.372 3.705 -10.717 1.00 98.56 96 ASP A N 1
ATOM 728 C CA . ASP A 1 96 ? -2.386 2.847 -10.101 1.00 98.56 96 ASP A CA 1
ATOM 729 C C . ASP A 1 96 ? -1.954 2.372 -8.705 1.00 98.56 96 ASP A C 1
ATOM 731 O O . ASP A 1 96 ? -2.745 2.411 -7.761 1.00 98.56 96 ASP A O 1
ATOM 735 N N . LEU A 1 97 ? -0.694 1.941 -8.553 1.00 98.56 97 LEU A N 1
ATOM 736 C CA . LEU A 1 97 ? -0.165 1.508 -7.256 1.00 98.56 97 LEU A CA 1
ATOM 737 C C . LEU A 1 97 ? 0.004 2.667 -6.273 1.00 98.56 97 LEU A C 1
ATOM 739 O O . LEU A 1 97 ? -0.228 2.474 -5.083 1.00 98.56 97 LEU A O 1
ATOM 743 N N . ASP A 1 98 ? 0.382 3.853 -6.745 1.00 98.44 98 ASP A N 1
ATOM 744 C CA . ASP A 1 98 ? 0.508 5.042 -5.897 1.00 98.44 98 ASP A CA 1
ATOM 745 C C . ASP A 1 98 ? -0.837 5.419 -5.280 1.00 98.44 98 ASP A C 1
ATOM 747 O O . ASP A 1 98 ? -0.958 5.517 -4.060 1.00 98.44 98 ASP A O 1
ATOM 751 N N . VAL A 1 99 ? -1.869 5.526 -6.121 1.00 98.56 99 VAL A N 1
ATOM 752 C CA . VAL A 1 99 ? -3.236 5.838 -5.688 1.00 98.56 99 VAL A CA 1
ATOM 753 C C . VAL A 1 99 ? -3.776 4.757 -4.754 1.00 98.56 99 VAL A C 1
ATOM 755 O O . VAL A 1 99 ? -4.436 5.068 -3.759 1.00 98.56 99 VAL A O 1
ATOM 758 N N . LEU A 1 100 ? -3.507 3.483 -5.054 1.00 98.19 100 LEU A N 1
ATOM 759 C CA . LEU A 1 100 ? -3.944 2.373 -4.212 1.00 98.19 100 LEU A CA 1
ATOM 760 C C . LEU A 1 100 ? -3.301 2.432 -2.823 1.00 98.19 100 LEU A C 1
ATOM 762 O O . LEU A 1 100 ? -4.013 2.314 -1.829 1.00 98.19 100 LEU A O 1
ATOM 766 N N . ILE A 1 101 ? -1.985 2.647 -2.744 1.00 98.31 101 ILE A N 1
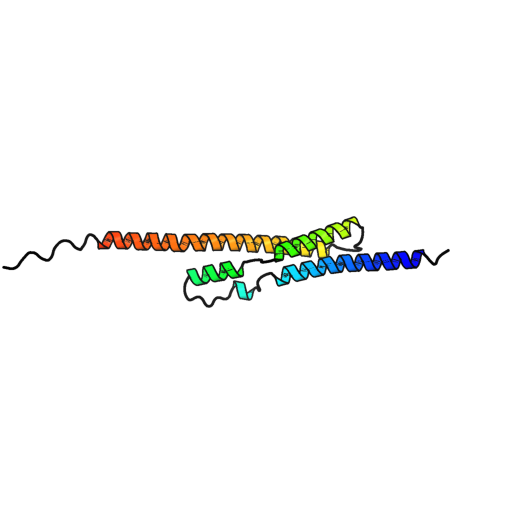ATOM 767 C CA . ILE A 1 101 ? -1.272 2.757 -1.467 1.00 98.31 101 ILE A CA 1
ATOM 768 C C . ILE A 1 101 ? -1.794 3.944 -0.662 1.00 98.31 101 ILE A C 1
ATOM 770 O O . ILE A 1 101 ? -2.093 3.777 0.517 1.00 98.31 101 ILE A O 1
ATOM 774 N N . GLU A 1 102 ? -1.954 5.118 -1.279 1.00 98.25 102 GLU A N 1
ATOM 775 C CA . GLU A 1 102 ? -2.533 6.282 -0.594 1.00 98.25 102 GLU A CA 1
ATOM 776 C C . GLU A 1 102 ? -3.930 5.966 -0.044 1.00 98.25 102 GLU A C 1
ATOM 778 O O . GLU A 1 102 ? -4.206 6.228 1.124 1.00 98.25 102 GLU A O 1
ATOM 783 N N . THR A 1 103 ? -4.772 5.293 -0.831 1.00 98.38 103 THR A N 1
ATOM 784 C CA . THR A 1 103 ? -6.119 4.892 -0.395 1.00 98.38 103 THR A CA 1
ATOM 785 C C . THR A 1 103 ? -6.083 3.930 0.799 1.00 98.38 103 THR A C 1
ATOM 787 O O . THR A 1 103 ? -6.897 4.052 1.715 1.00 98.38 103 THR A O 1
ATOM 790 N N . ILE A 1 104 ? -5.153 2.969 0.811 1.00 97.94 104 ILE A N 1
ATOM 791 C CA . ILE A 1 104 ? -4.998 2.025 1.928 1.00 97.94 104 ILE A CA 1
ATOM 792 C C . ILE A 1 104 ? -4.533 2.760 3.191 1.00 97.94 104 ILE A C 1
ATOM 794 O O . ILE A 1 104 ? -5.061 2.496 4.269 1.00 97.94 104 ILE A O 1
ATOM 798 N N . ARG A 1 105 ? -3.597 3.709 3.070 1.00 97.50 105 ARG A N 1
ATOM 799 C CA . ARG A 1 105 ? -3.121 4.518 4.203 1.00 97.50 105 ARG A CA 1
ATOM 800 C C . ARG A 1 105 ? -4.226 5.370 4.806 1.00 97.50 105 ARG A C 1
ATOM 802 O O . ARG A 1 105 ? -4.378 5.380 6.022 1.00 97.50 105 ARG A O 1
ATOM 809 N N . ASP A 1 106 ? -5.008 6.036 3.964 1.00 98.25 106 ASP A N 1
ATOM 810 C CA . ASP A 1 106 ? -6.141 6.838 4.422 1.00 98.25 106 ASP A CA 1
ATOM 811 C C . ASP A 1 106 ? -7.135 5.957 5.200 1.00 98.25 106 ASP A C 1
ATOM 813 O O . ASP A 1 106 ? -7.562 6.305 6.301 1.00 98.25 106 ASP A O 1
ATOM 817 N N . ALA A 1 107 ? -7.429 4.756 4.690 1.00 98.06 107 ALA A N 1
ATOM 818 C CA . ALA A 1 107 ? -8.272 3.791 5.391 1.00 98.06 107 ALA A CA 1
ATOM 819 C C . ALA A 1 107 ? -7.642 3.288 6.707 1.00 98.06 107 ALA A C 1
ATOM 821 O O . ALA A 1 107 ? -8.346 3.129 7.707 1.00 98.06 107 ALA A O 1
ATOM 822 N N . HIS A 1 108 ? -6.330 3.040 6.736 1.00 97.50 108 HIS A N 1
ATOM 823 C CA . HIS A 1 108 ? -5.600 2.663 7.949 1.00 97.50 108 HIS A CA 1
ATOM 824 C C . HIS A 1 108 ? -5.713 3.750 9.030 1.00 97.50 108 HIS A C 1
ATOM 826 O O . HIS A 1 108 ? -5.932 3.439 10.208 1.00 97.50 108 HIS A O 1
ATOM 832 N N . ASP A 1 109 ? -5.578 5.017 8.645 1.00 97.81 109 ASP A N 1
ATOM 833 C CA . ASP A 1 109 ? -5.667 6.158 9.553 1.00 97.81 109 ASP A CA 1
ATOM 834 C C . ASP A 1 109 ? -7.097 6.323 10.092 1.00 97.81 109 ASP A C 1
ATOM 836 O O . ASP A 1 109 ? -7.281 6.412 11.308 1.00 97.81 109 ASP A O 1
ATOM 840 N N . ASP A 1 110 ? -8.116 6.207 9.235 1.00 98.25 110 ASP A N 1
ATOM 841 C CA . ASP A 1 110 ? -9.528 6.203 9.645 1.00 98.25 110 ASP A CA 1
ATOM 842 C C . ASP A 1 110 ? -9.832 5.088 10.668 1.00 98.25 110 ASP A C 1
ATOM 844 O O . ASP A 1 110 ? -10.511 5.300 11.681 1.00 98.25 110 ASP A O 1
ATOM 848 N N . VAL A 1 111 ? -9.314 3.876 10.437 1.00 97.62 111 VAL A N 1
ATOM 849 C CA . VAL A 1 111 ? -9.483 2.740 11.360 1.00 97.62 111 VAL A CA 1
ATOM 850 C C . VAL A 1 111 ? -8.709 2.964 12.661 1.00 97.62 111 VAL A C 1
ATOM 852 O O . VAL A 1 111 ? -9.186 2.583 13.737 1.00 97.62 111 VAL A O 1
ATOM 855 N N . SER A 1 112 ? -7.538 3.595 12.600 1.00 97.44 112 SER A N 1
ATOM 856 C CA . SER A 1 112 ? -6.743 3.959 13.776 1.00 97.44 112 SER A CA 1
ATOM 857 C C . SER A 1 112 ? -7.486 4.952 14.667 1.00 97.44 112 SER A C 1
ATOM 859 O O . SER A 1 112 ? -7.592 4.731 15.877 1.00 97.44 112 SER A O 1
ATOM 861 N N . ASP A 1 113 ? -8.071 5.989 14.073 1.00 97.88 113 ASP A N 1
ATOM 862 C CA . ASP A 1 113 ? -8.898 6.969 14.774 1.00 97.88 113 ASP A CA 1
ATOM 863 C C . ASP A 1 113 ? -10.124 6.306 15.411 1.00 97.88 113 ASP A C 1
ATOM 865 O O . ASP A 1 113 ? -10.411 6.512 16.596 1.00 97.88 113 ASP A O 1
ATOM 869 N N . LEU A 1 114 ? -10.804 5.425 14.673 1.00 97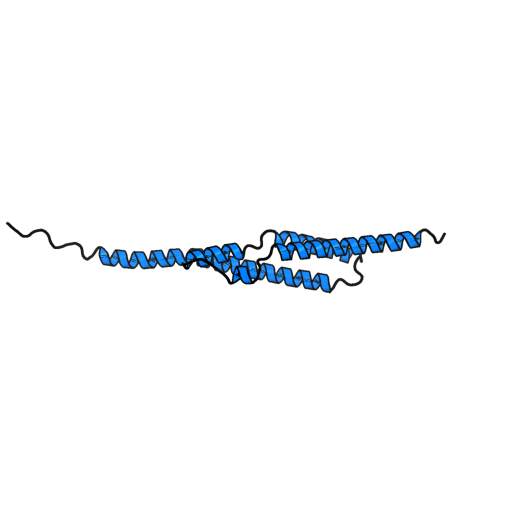.75 114 LEU A N 1
ATOM 870 C CA . LEU A 1 114 ? -11.947 4.679 15.195 1.00 97.75 114 LEU A CA 1
ATOM 871 C C . LEU A 1 114 ? -11.556 3.749 16.356 1.00 97.75 114 LEU A C 1
ATOM 873 O O . LEU A 1 114 ? -12.292 3.635 17.340 1.00 97.75 114 LEU A O 1
ATOM 877 N N . THR A 1 115 ? -10.382 3.121 16.279 1.00 96.62 115 THR A N 1
ATOM 878 C CA . THR A 1 115 ? -9.841 2.255 17.338 1.00 96.62 115 THR A CA 1
ATOM 879 C C . THR A 1 115 ? -9.586 3.026 18.63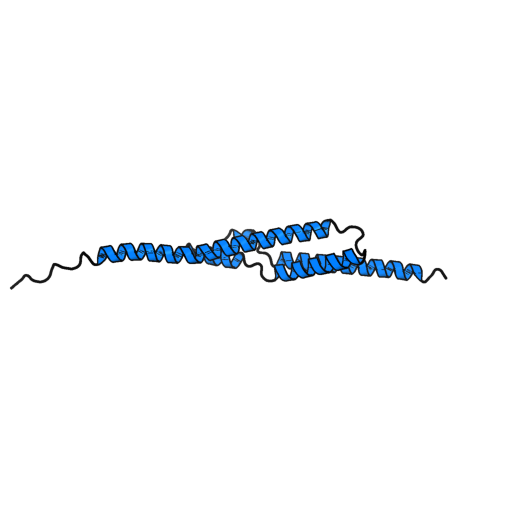7 1.00 96.62 115 THR A C 1
ATOM 881 O O . THR A 1 115 ? -9.707 2.442 19.714 1.00 96.62 115 THR A O 1
ATOM 884 N N . ASN A 1 116 ? -9.298 4.329 18.563 1.00 96.19 116 ASN A N 1
ATOM 885 C CA . ASN A 1 116 ? -9.153 5.202 19.732 1.00 96.19 116 ASN A CA 1
ATOM 886 C C . ASN A 1 116 ? -10.506 5.718 20.248 1.00 96.19 116 ASN A C 1
ATOM 888 O O . ASN A 1 116 ? -10.746 5.732 21.455 1.00 96.19 116 ASN A O 1
ATOM 892 N N . ALA A 1 117 ? -11.418 6.085 19.345 1.00 97.75 117 ALA A N 1
ATOM 893 C CA . ALA A 1 117 ? -12.714 6.656 19.706 1.00 97.75 117 ALA A CA 1
ATOM 894 C C . ALA A 1 117 ? -13.662 5.644 20.381 1.00 97.75 117 ALA A C 1
ATOM 896 O O . ALA A 1 117 ? -14.421 5.999 21.285 1.00 97.75 117 ALA A O 1
ATOM 897 N N . VAL A 1 118 ? -13.640 4.372 19.964 1.00 97.38 118 VAL A N 1
ATOM 898 C CA . VAL A 1 118 ? -14.559 3.343 20.490 1.00 97.38 118 VAL A CA 1
ATOM 899 C C . VAL A 1 118 ? -14.345 3.056 21.990 1.00 97.38 118 VAL A C 1
ATOM 901 O O . VAL A 1 118 ? -15.338 3.024 22.725 1.00 97.38 118 VAL A O 1
ATOM 904 N N . PRO A 1 119 ? -13.109 2.872 22.498 1.00 95.25 119 PRO A N 1
ATOM 905 C CA . PRO A 1 119 ? -12.857 2.748 23.934 1.00 95.25 119 PRO A CA 1
ATOM 906 C C . PRO A 1 119 ? -13.287 3.974 24.750 1.00 95.25 119 PRO A C 1
ATOM 908 O O . PRO A 1 119 ? -13.873 3.810 25.818 1.00 95.25 119 PRO A O 1
ATOM 911 N N . GLU A 1 120 ? -13.041 5.190 24.255 1.00 95.50 120 GLU A N 1
ATOM 912 C CA . GLU A 1 120 ? -13.440 6.434 24.933 1.00 95.50 120 GLU A CA 1
ATOM 913 C C . GLU A 1 120 ? -14.964 6.561 25.046 1.00 95.50 120 GLU A C 1
ATOM 915 O O . GLU A 1 120 ? -15.497 6.922 26.101 1.00 95.50 120 GLU A O 1
ATOM 920 N N . LEU A 1 121 ? -15.681 6.204 23.976 1.00 96.38 121 LEU A N 1
ATOM 921 C CA . LEU A 1 121 ? -17.139 6.149 23.976 1.00 96.38 121 LEU A CA 1
ATOM 922 C C . LEU A 1 121 ? -17.647 5.140 25.007 1.00 96.38 121 LEU A C 1
ATOM 924 O O . LEU A 1 121 ? -18.556 5.451 25.774 1.00 96.38 121 LEU A O 1
ATOM 928 N N . ARG A 1 122 ? -17.052 3.943 25.048 1.00 94.62 122 ARG A N 1
ATOM 929 C CA . ARG A 1 122 ? -17.412 2.919 26.030 1.00 94.62 122 ARG A CA 1
ATOM 930 C C . ARG A 1 122 ? -17.229 3.429 27.460 1.00 94.62 122 ARG A C 1
ATOM 932 O O . ARG A 1 122 ? -18.168 3.323 28.240 1.00 94.62 122 ARG A O 1
ATOM 939 N N . GLY A 1 123 ? -16.076 4.019 27.775 1.00 95.00 123 GLY A N 1
ATOM 940 C CA . GLY A 1 123 ? -15.814 4.577 29.104 1.00 95.00 123 GLY A CA 1
ATOM 941 C C . GLY A 1 123 ? -16.796 5.692 29.478 1.00 95.00 123 GLY A C 1
ATOM 942 O O . GLY A 1 123 ? -17.266 5.747 30.608 1.00 95.00 123 GLY A O 1
ATOM 943 N N . SER A 1 124 ? -17.180 6.533 28.513 1.00 95.75 124 SER A N 1
ATOM 944 C CA . SER A 1 124 ? -18.186 7.583 28.728 1.00 95.75 124 SER A CA 1
ATOM 945 C C . SER A 1 124 ? -19.578 7.017 29.033 1.00 95.75 124 SER A C 1
ATOM 947 O O . SER A 1 124 ? -20.311 7.589 29.832 1.00 95.75 124 SER A O 1
ATOM 949 N N . LEU A 1 125 ? -19.955 5.901 28.403 1.00 94.62 125 LEU A N 1
ATOM 950 C CA . LEU A 1 125 ? -21.228 5.222 28.661 1.00 94.62 125 LEU A CA 1
ATOM 951 C C . LEU A 1 125 ? -21.233 4.483 30.004 1.00 94.62 125 LEU A C 1
ATOM 953 O O . LEU A 1 125 ? -22.249 4.498 30.692 1.00 94.62 125 LEU A O 1
ATOM 957 N N . GLU A 1 126 ? -20.120 3.843 30.368 1.00 93.75 126 GLU A N 1
ATOM 958 C CA . GLU A 1 126 ? -19.960 3.159 31.659 1.00 93.75 126 GLU A CA 1
ATOM 959 C C . GLU A 1 126 ? -20.008 4.166 32.821 1.00 93.75 126 GLU A C 1
ATOM 961 O O . GLU A 1 126 ? -20.750 3.941 33.774 1.00 93.75 126 GLU A O 1
ATOM 966 N N . GLY A 1 127 ? -19.348 5.324 32.683 1.00 90.56 127 GLY A N 1
ATOM 967 C CA . GLY A 1 127 ? -19.357 6.375 33.706 1.00 90.56 127 GLY A CA 1
ATOM 968 C C . GLY A 1 127 ? -20.749 6.942 34.016 1.00 90.56 127 GLY A C 1
ATOM 969 O O . GLY A 1 127 ? -21.063 7.166 35.179 1.00 90.56 127 GLY A O 1
ATOM 970 N N . LEU A 1 128 ? -21.624 7.088 33.009 1.00 87.94 128 LEU A N 1
ATOM 971 C CA . LEU A 1 128 ? -23.017 7.509 33.239 1.00 87.94 128 LEU A CA 1
ATOM 972 C C . LEU A 1 128 ? -23.784 6.525 34.137 1.00 87.94 128 LEU A C 1
ATOM 974 O O . LEU A 1 128 ? -24.592 6.951 34.953 1.00 87.94 128 LEU A O 1
ATOM 978 N N . GLY A 1 129 ? -23.529 5.221 33.990 1.00 71.31 129 GLY A N 1
ATOM 979 C CA . GLY A 1 129 ? -24.199 4.184 34.777 1.00 71.31 129 GLY A CA 1
ATOM 980 C C . GLY A 1 129 ? -23.644 4.019 36.194 1.00 71.31 129 GLY A C 1
ATOM 981 O O . GLY A 1 129 ? -24.353 3.517 37.065 1.00 71.31 129 GLY A O 1
ATOM 982 N N . GLU A 1 130 ? -22.397 4.431 36.437 1.00 71.38 130 GLU A N 1
ATOM 983 C CA . GLU A 1 130 ? -21.796 4.448 37.776 1.00 71.38 130 GLU A CA 1
ATOM 984 C C . GLU A 1 130 ? -22.320 5.630 38.611 1.00 71.38 130 GLU A C 1
ATOM 986 O O . GLU A 1 130 ? -22.657 5.434 39.780 1.00 71.38 130 GLU A O 1
ATOM 991 N N . ASP A 1 131 ? -22.509 6.807 38.000 1.00 60.34 131 ASP A N 1
ATOM 992 C CA . ASP A 1 131 ? -23.098 7.987 38.658 1.00 60.34 131 ASP A CA 1
ATOM 993 C C . ASP A 1 131 ? -24.551 7.744 39.137 1.00 60.34 131 ASP A C 1
ATOM 995 O O . ASP A 1 131 ? -24.995 8.331 40.123 1.00 60.34 131 ASP A O 1
ATOM 999 N N . GLU A 1 132 ? -25.307 6.858 38.478 1.00 56.81 132 GLU A N 1
ATOM 1000 C CA . GLU A 1 132 ? -26.689 6.509 38.857 1.00 56.81 132 GLU A CA 1
ATOM 1001 C C . GLU A 1 132 ? -26.777 5.425 39.952 1.00 56.81 132 GLU A C 1
ATOM 1003 O O . GLU A 1 132 ? -27.838 5.248 40.556 1.00 56.81 132 GLU A O 1
ATOM 1008 N N . ALA A 1 133 ? -25.691 4.693 40.231 1.00 55.69 133 ALA A N 1
ATOM 1009 C CA . ALA A 1 133 ? -25.670 3.606 41.214 1.00 55.69 133 ALA A CA 1
ATOM 1010 C C . ALA A 1 133 ? -25.208 4.045 42.618 1.00 55.69 133 ALA A C 1
ATOM 1012 O O . ALA A 1 133 ? -25.548 3.377 43.598 1.00 55.69 133 ALA A O 1
ATOM 1013 N N . GLU A 1 134 ? -24.473 5.156 42.743 1.00 54.28 134 GLU A N 1
ATOM 1014 C CA . GLU A 1 134 ? -24.039 5.690 44.047 1.00 54.28 134 GLU A CA 1
ATOM 1015 C C . GLU A 1 134 ? -25.157 6.418 44.824 1.00 54.28 134 GLU A C 1
ATOM 1017 O O . GLU A 1 134 ? -25.093 6.479 46.049 1.00 54.28 134 GLU A O 1
ATOM 1022 N N . ASP A 1 135 ? -26.232 6.877 44.170 1.00 53.91 135 ASP A N 1
ATOM 1023 C CA . ASP A 1 135 ? -27.327 7.638 44.816 1.00 53.91 135 ASP A CA 1
ATOM 1024 C C . ASP A 1 135 ? -28.408 6.740 45.477 1.00 53.91 135 ASP A C 1
ATOM 1026 O O . ASP A 1 135 ? -29.452 7.215 45.923 1.00 53.91 135 ASP A O 1
ATOM 1030 N N . GLY A 1 136 ? -28.191 5.416 45.525 1.00 51.94 136 GLY A N 1
ATOM 1031 C CA . GLY A 1 136 ? -29.156 4.418 46.018 1.00 51.94 136 GLY A CA 1
ATOM 1032 C C . GLY A 1 136 ? -28.727 3.612 47.253 1.00 51.94 136 GLY A C 1
ATOM 1033 O O . GLY A 1 136 ? -29.429 2.668 47.614 1.00 51.94 136 GLY A O 1
ATOM 1034 N N . ALA A 1 137 ? -27.588 3.932 47.879 1.00 52.84 137 ALA A N 1
ATOM 1035 C CA . ALA A 1 137 ? -26.986 3.133 48.958 1.00 52.84 137 ALA A CA 1
ATOM 1036 C C . ALA A 1 137 ? -26.946 3.825 50.341 1.00 52.84 137 ALA A C 1
ATOM 1038 O O . ALA A 1 137 ? -26.163 3.425 51.202 1.00 52.84 137 ALA A O 1
ATOM 1039 N N . GLU A 1 138 ? -27.799 4.825 50.584 1.00 53.53 138 GLU A N 1
ATOM 1040 C CA . GLU A 1 138 ? -27.971 5.470 51.895 1.00 53.53 138 GLU A CA 1
ATOM 1041 C C . GLU A 1 138 ? -29.433 5.372 52.366 1.00 53.53 138 GLU A C 1
ATOM 1043 O O . GLU A 1 138 ? -30.207 6.286 52.120 1.00 53.53 138 GLU A O 1
ATOM 1048 N N . ASP A 1 139 ? -29.832 4.253 52.983 1.00 51.50 139 ASP A N 1
ATOM 1049 C CA . ASP A 1 139 ? -30.862 4.166 54.047 1.00 51.50 139 ASP A CA 1
ATOM 1050 C C . ASP A 1 139 ? -31.393 2.729 54.142 1.00 51.50 139 ASP A C 1
ATOM 1052 O O . ASP A 1 139 ? -32.392 2.407 53.512 1.00 51.50 139 ASP A O 1
ATOM 1056 N N . GLU A 1 140 ? -30.747 1.852 54.920 1.00 54.72 140 GLU A N 1
ATOM 1057 C CA . GLU A 1 140 ? -31.394 0.661 55.510 1.00 54.72 140 G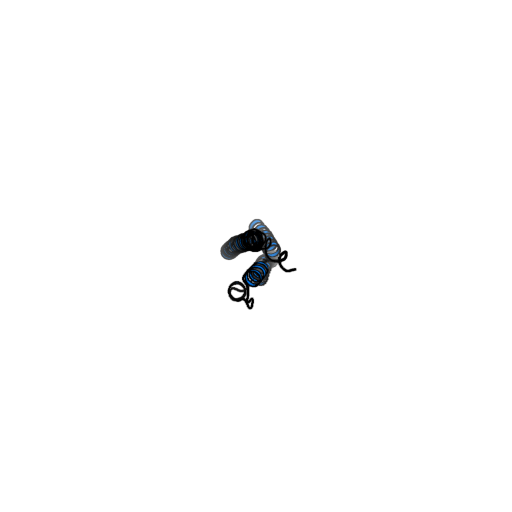LU A CA 1
ATOM 1058 C C . GLU A 1 140 ? -30.431 -0.057 56.480 1.00 54.72 140 GLU A C 1
ATOM 1060 O O . GLU A 1 140 ? -30.044 -1.189 56.233 1.00 54.72 140 GLU A O 1
ATOM 1065 N N . ASP A 1 141 ? -29.989 0.590 57.572 1.00 49.28 141 ASP A N 1
ATOM 1066 C CA . ASP A 1 141 ? -29.432 -0.154 58.728 1.00 49.28 141 ASP A CA 1
ATOM 1067 C C . ASP A 1 141 ? -29.279 0.692 60.019 1.00 49.28 141 ASP A C 1
ATOM 1069 O O . ASP A 1 141 ? -28.224 0.718 60.636 1.00 49.28 141 ASP A O 1
ATOM 1073 N N . GLU A 1 142 ? -30.329 1.384 60.485 1.00 52.91 142 GLU A N 1
ATOM 1074 C CA . GLU A 1 142 ? -30.418 1.815 61.902 1.00 52.91 142 GLU A CA 1
ATOM 1075 C C . GLU A 1 142 ? -31.870 1.792 62.419 1.00 52.91 142 GLU A C 1
ATOM 1077 O O . GLU A 1 142 ? -32.453 2.799 62.821 1.00 52.91 142 GLU A O 1
ATOM 1082 N N . ALA A 1 143 ? -32.479 0.609 62.437 1.00 58.81 143 ALA A N 1
ATOM 1083 C CA . ALA A 1 143 ? -33.603 0.326 63.323 1.00 58.81 143 ALA A CA 1
ATOM 1084 C C . ALA A 1 143 ? -33.611 -1.171 63.631 1.00 58.81 143 ALA A C 1
ATOM 1086 O O . ALA A 1 143 ? -33.946 -1.933 62.742 1.00 58.81 143 ALA A O 1
ATOM 1087 N N . GLU A 1 144 ? -33.188 -1.575 64.835 1.00 49.59 144 GLU A N 1
ATOM 1088 C CA . GLU A 1 144 ? -33.899 -2.477 65.770 1.00 49.59 144 GLU A CA 1
ATOM 1089 C C . GLU A 1 144 ? -33.045 -2.679 67.055 1.00 49.59 144 GLU A C 1
ATOM 1091 O O . GLU A 1 144 ? -31.935 -3.199 67.004 1.00 49.59 144 GLU A O 1
ATOM 1096 N N . GLU A 1 145 ? -33.607 -2.185 68.171 1.00 43.81 145 GLU A N 1
ATOM 1097 C CA . GLU A 1 145 ? -33.457 -2.496 69.622 1.00 43.81 145 GLU A CA 1
ATOM 1098 C C . GLU A 1 145 ? -32.104 -2.836 70.293 1.00 43.81 145 GLU A C 1
ATOM 1100 O O . GLU A 1 145 ? -31.573 -3.959 70.141 1.00 43.81 145 GLU A O 1
#

pLDDT: mean 88.06, std 15.46, range [43.81, 98.62]

InterPro domains:
  IPR043808 Protein of unknown function DUF5790 [PF19103] (1-126)

Sequence (145 aa):
MSQTTLGDDELFGEAAAEMRDDVEEHLAATRAELPDADEVWETDADNVLGVLNGLRSALDVGEAEEHLRQAKKWYTMGERADAFEDAADLAAAIEDLDVLIETIRDAHDDVSDLTNAVPELRGSLEGLGEDEAEDGAEDEDEAEE

Secondary structure (DSSP, 8-state):
--SSHHHHHHHHHHHHHHHHHHHHHHHHHHHHHSPPHHHHH----SSHHHHHHHHHHHT--TTHHHHHHHHHHHHHHHHHTT--S--HHHHHHHHHHHHHHHHHHHHHHHHHHHHHHHHHHHHHHHHHHHHTTGGG-SSSS----

Radius of gyration: 29.41 Å; chains: 1; bounding box: 69×24×110 Å

Organism: NCBI:txid767515

Foldseek 3Di:
DPPPVVVVVVVLLVVLVVLVVQLVVLLVVLVVLAADPVQLVDDPDPDPLRNLVSNLVNLDSPCSVVSLVSSVVSLVVCVVVVSDPDCVVSVVSSVVSVVVNVVSVVVSVVSVVVSVVVVVVVVVVVVVVVVVVVVPPPDDPPDDD